Protein AF-A0A937GYF1-F1 (afdb_monomer_lite)

Foldseek 3Di:
DDPDDDPPPPPPDDWDQFPVRDTAHPVDGDPVSDDPVSPPPDD

pLDDT: mean 78.01, std 12.17, range [46.59, 91.69]

Radius of gyration: 17.19 Å; chains: 1; bounding box: 40×15×50 Å

Sequence (43 aa):
MKIFGELKSKQKRAWQRMLSGRKLDILSPSPLDIEIEDIALGL

Secondary structure (DSSP, 8-state):
--------------EEE-TTS-EEESSS--GGG--GGGS----

Structure (mmCIF, N/CA/C/O backbone):
data_AF-A0A937GYF1-F1
#
_entry.id   AF-A0A937GYF1-F1
#
loop_
_atom_site.group_PDB
_atom_site.id
_atom_site.type_symbol
_atom_site.label_atom_id
_atom_site.label_alt_id
_atom_site.label_comp_id
_atom_site.label_asym_id
_atom_site.label_entity_id
_atom_site.label_seq_id
_atom_site.pdbx_PDB_ins_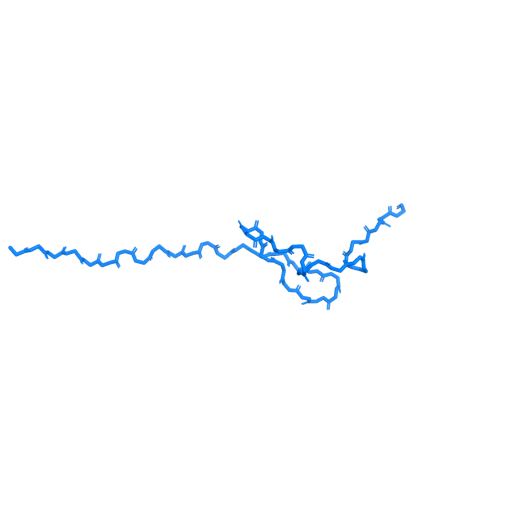code
_atom_site.Cartn_x
_atom_site.Cartn_y
_atom_site.Cartn_z
_atom_site.occupancy
_atom_site.B_iso_or_equiv
_atom_site.auth_seq_id
_atom_site.auth_comp_id
_atom_site.auth_asym_id
_atom_site.auth_atom_id
_atom_site.pdbx_PDB_model_num
ATOM 1 N N . MET A 1 1 ? -26.819 5.272 40.100 1.00 46.59 1 MET A N 1
ATOM 2 C CA . MET A 1 1 ? -26.729 6.202 38.955 1.00 46.59 1 MET A CA 1
ATOM 3 C C . MET A 1 1 ? -25.429 5.901 38.216 1.00 46.59 1 MET A C 1
ATOM 5 O O . MET A 1 1 ? -24.368 6.151 38.768 1.00 46.59 1 MET A O 1
ATOM 9 N N . LYS A 1 2 ? -25.482 5.210 37.069 1.00 51.41 2 LYS A N 1
ATOM 10 C CA . LYS A 1 2 ? -24.290 4.760 36.327 1.00 51.41 2 LYS A CA 1
ATOM 11 C C . LYS A 1 2 ? -23.867 5.862 35.352 1.00 51.41 2 LYS A C 1
ATOM 13 O O . LYS A 1 2 ? -24.580 6.118 34.391 1.00 51.41 2 LYS A O 1
ATOM 18 N N . ILE A 1 3 ? -22.735 6.509 35.620 1.00 64.06 3 ILE A N 1
ATOM 19 C CA . ILE A 1 3 ? -22.094 7.446 34.692 1.00 64.06 3 ILE A CA 1
ATOM 20 C C . ILE A 1 3 ? -21.153 6.622 33.809 1.00 64.06 3 ILE A C 1
ATOM 22 O O . ILE A 1 3 ? -20.004 6.392 34.168 1.00 64.06 3 ILE A O 1
ATOM 26 N N . PHE A 1 4 ? -21.653 6.125 32.679 1.00 64.81 4 PHE A N 1
ATOM 27 C CA . PHE A 1 4 ? -20.800 5.604 31.612 1.00 64.81 4 PHE A CA 1
ATOM 28 C C . PHE A 1 4 ? -20.718 6.673 30.529 1.00 64.81 4 PHE A C 1
ATOM 30 O O . PHE A 1 4 ? -21.576 6.755 29.657 1.00 64.81 4 PHE A O 1
ATOM 37 N N . GLY A 1 5 ? -19.706 7.536 30.625 1.00 61.75 5 GLY A N 1
ATOM 38 C CA . GLY A 1 5 ? -19.301 8.352 29.488 1.00 61.75 5 GLY A CA 1
ATOM 39 C C . GLY A 1 5 ? -18.700 7.432 28.431 1.00 61.75 5 GLY A C 1
ATOM 40 O O . GLY A 1 5 ? -17.785 6.667 28.736 1.00 61.75 5 GLY A O 1
ATOM 41 N N . GLU A 1 6 ? -19.232 7.469 27.211 1.00 64.50 6 GLU A N 1
ATOM 42 C CA . GLU A 1 6 ? -18.672 6.739 26.077 1.00 64.50 6 GLU A CA 1
ATOM 43 C C . GLU A 1 6 ? -17.213 7.159 25.869 1.00 64.50 6 GLU A C 1
ATOM 45 O O . GLU A 1 6 ? -16.913 8.266 25.413 1.00 64.50 6 GLU A O 1
ATOM 50 N N . LEU A 1 7 ? -16.281 6.261 26.184 1.00 65.69 7 LEU A N 1
ATOM 51 C CA . LEU A 1 7 ? -14.904 6.382 25.730 1.00 65.69 7 LEU A CA 1
ATOM 52 C C . LEU A 1 7 ? -14.911 6.165 24.216 1.00 65.69 7 LEU A C 1
ATOM 54 O O . LEU A 1 7 ? -14.763 5.041 23.738 1.00 65.69 7 LEU A O 1
ATOM 58 N N . LYS A 1 8 ? -15.088 7.244 23.444 1.00 65.31 8 LYS A N 1
ATOM 59 C CA . LYS A 1 8 ? -14.800 7.214 22.009 1.00 65.31 8 LYS A CA 1
ATOM 60 C C . LYS A 1 8 ? -13.323 6.885 21.855 1.00 65.31 8 LYS A C 1
ATOM 62 O O . LYS A 1 8 ? -12.461 7.741 22.062 1.00 65.31 8 LYS A O 1
ATOM 67 N N . SER A 1 9 ? -13.032 5.627 21.533 1.00 65.81 9 SER A N 1
ATOM 68 C CA . SER A 1 9 ? -11.687 5.210 21.164 1.00 65.81 9 SER A CA 1
ATOM 69 C C . SER A 1 9 ? -11.203 6.155 20.062 1.00 65.81 9 SER A C 1
ATOM 71 O O . SER A 1 9 ? -11.849 6.306 19.025 1.00 65.81 9 SER A O 1
ATOM 73 N N . LYS A 1 10 ? -10.114 6.891 20.316 1.00 66.19 10 LYS A N 1
ATOM 74 C CA . LYS A 1 10 ? -9.458 7.668 19.264 1.00 66.19 10 LYS A CA 1
ATOM 75 C C . LYS A 1 10 ? -8.995 6.646 18.237 1.00 66.19 10 LYS A C 1
ATOM 77 O O . LYS A 1 10 ? -7.993 5.974 18.481 1.00 66.19 10 LYS A O 1
ATOM 82 N N . GLN A 1 11 ? -9.733 6.500 17.135 1.00 70.44 11 GLN A N 1
ATOM 83 C CA . GLN A 1 11 ? -9.292 5.701 15.997 1.00 70.44 11 GLN A CA 1
ATOM 84 C C . GLN A 1 11 ? -7.863 6.139 15.683 1.00 70.44 11 GLN A C 1
ATOM 86 O O . GLN A 1 11 ? -7.600 7.318 15.415 1.00 70.44 11 GLN A O 1
ATOM 91 N N . LYS A 1 12 ? -6.913 5.211 15.835 1.00 73.56 12 LYS A N 1
ATOM 92 C CA . LYS A 1 12 ? -5.518 5.487 15.513 1.00 73.56 12 LYS A CA 1
ATOM 93 C C . LYS A 1 12 ? -5.493 5.819 14.029 1.00 73.56 12 LYS A C 1
ATOM 95 O O . LYS A 1 12 ? -5.851 4.985 13.208 1.00 73.56 12 LYS A O 1
ATOM 100 N N . ARG A 1 13 ? -5.123 7.056 13.695 1.00 77.69 13 ARG A N 1
ATOM 101 C CA . ARG A 1 13 ? -4.964 7.470 12.300 1.00 77.69 13 ARG A CA 1
ATOM 102 C C . ARG A 1 13 ? -3.833 6.633 11.705 1.00 77.69 13 ARG A C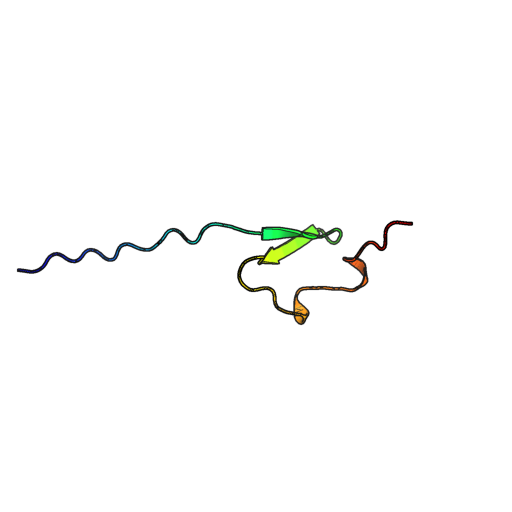 1
ATOM 104 O O . ARG A 1 13 ? -2.685 6.850 12.080 1.00 77.69 13 ARG A O 1
ATOM 111 N N . ALA A 1 14 ? -4.161 5.701 10.820 1.00 88.56 14 ALA A N 1
ATOM 112 C CA . ALA A 1 14 ? -3.192 4.903 10.086 1.00 88.56 14 ALA A CA 1
ATOM 113 C C . ALA A 1 14 ? -3.528 4.999 8.601 1.00 88.56 14 ALA A C 1
ATOM 115 O O . ALA A 1 14 ? -4.507 4.433 8.130 1.00 88.56 14 ALA A O 1
ATOM 116 N N . TRP A 1 15 ? -2.733 5.788 7.889 1.00 91.69 15 TRP A N 1
ATOM 117 C CA . TRP A 1 15 ? -2.871 5.969 6.455 1.00 91.69 15 TRP A CA 1
ATOM 118 C C . TRP A 1 15 ? -1.499 5.897 5.801 1.00 91.69 15 TRP A C 1
ATOM 120 O O . TRP A 1 15 ? -0.506 6.345 6.377 1.00 91.69 15 TRP A O 1
ATOM 130 N N . GLN A 1 16 ? -1.463 5.360 4.590 1.00 90.62 16 GLN A N 1
ATOM 131 C CA . GLN A 1 16 ? -0.305 5.380 3.709 1.00 90.62 16 GLN A CA 1
ATOM 132 C C . GLN A 1 16 ? -0.547 6.407 2.606 1.00 90.62 16 GLN A C 1
ATOM 134 O O . GLN A 1 16 ? -1.652 6.517 2.078 1.00 90.62 16 GLN A O 1
ATOM 139 N N . ARG A 1 17 ? 0.473 7.202 2.273 1.00 90.00 17 ARG A N 1
ATOM 140 C CA . ARG A 1 17 ? 0.406 8.114 1.128 1.00 90.00 17 ARG A CA 1
ATOM 141 C C . ARG A 1 17 ? 0.815 7.355 -0.126 1.00 90.00 17 ARG A C 1
ATOM 143 O O . ARG A 1 17 ? 1.911 6.803 -0.158 1.00 90.00 17 ARG A O 1
ATOM 150 N N . MET A 1 18 ? -0.057 7.352 -1.124 1.00 90.12 18 MET A N 1
ATOM 151 C CA . MET A 1 18 ? 0.196 6.719 -2.417 1.00 90.12 18 MET A CA 1
ATOM 152 C C . MET A 1 18 ? 0.933 7.690 -3.351 1.00 90.12 18 MET A C 1
ATOM 154 O O . MET A 1 18 ? 0.925 8.904 -3.114 1.00 90.12 18 MET A O 1
ATOM 158 N N . LEU A 1 19 ? 1.563 7.175 -4.412 1.00 86.12 19 LEU A N 1
ATOM 159 C CA . LEU A 1 19 ? 2.284 8.001 -5.392 1.00 86.12 19 LEU A CA 1
ATOM 160 C C . LEU A 1 19 ? 1.343 8.935 -6.166 1.00 86.12 19 LEU A C 1
ATOM 162 O O . LEU A 1 19 ? 1.723 10.067 -6.455 1.00 86.12 19 LEU A O 1
ATOM 166 N N . SER A 1 20 ? 0.086 8.531 -6.371 1.00 85.88 20 SER A N 1
ATOM 167 C CA . SER A 1 20 ? -1.001 9.397 -6.858 1.00 85.88 20 SER A CA 1
ATOM 168 C C . SER A 1 20 ? -1.338 10.580 -5.938 1.00 85.88 20 SER A C 1
ATOM 170 O O . SER A 1 20 ? -2.067 11.489 -6.329 1.00 85.88 20 SER A O 1
ATOM 172 N N . GLY A 1 21 ? -0.853 10.587 -4.692 1.00 88.00 21 GLY A N 1
ATOM 173 C CA . GLY A 1 21 ? -1.199 11.583 -3.676 1.00 88.00 21 GLY A CA 1
ATOM 174 C C . GLY A 1 21 ? -2.454 11.251 -2.861 1.00 88.00 21 GLY A C 1
ATOM 175 O O . GLY A 1 21 ? -2.763 11.979 -1.912 1.00 88.00 21 GLY A O 1
ATOM 176 N N . ARG A 1 22 ? -3.140 10.141 -3.168 1.00 90.06 22 ARG A N 1
ATOM 177 C CA . ARG A 1 22 ? -4.256 9.604 -2.372 1.00 90.06 22 ARG A CA 1
ATOM 178 C C . ARG A 1 22 ? -3.770 9.059 -1.019 1.00 90.06 22 ARG A C 1
ATOM 180 O O . ARG A 1 22 ? -2.570 8.874 -0.788 1.00 90.06 22 ARG A O 1
ATOM 187 N N . LYS A 1 23 ? -4.710 8.821 -0.100 1.00 91.19 23 LYS A N 1
ATOM 188 C CA . LYS A 1 23 ? -4.458 8.179 1.200 1.00 91.19 23 LYS A CA 1
ATOM 189 C C . LYS A 1 23 ? -5.141 6.819 1.233 1.00 91.19 23 LYS A C 1
ATOM 191 O O . LYS A 1 23 ? -6.353 6.768 1.069 1.00 91.19 23 LYS A O 1
ATOM 196 N N . LEU A 1 24 ? -4.374 5.770 1.503 1.00 90.69 24 LEU A N 1
ATOM 197 C CA . LEU A 1 24 ? -4.877 4.415 1.714 1.00 90.69 24 LEU A CA 1
ATOM 198 C C . LEU A 1 24 ? -5.031 4.149 3.214 1.00 90.69 24 LEU A C 1
ATOM 200 O O . LEU A 1 24 ? -4.096 4.407 3.975 1.00 90.69 24 LEU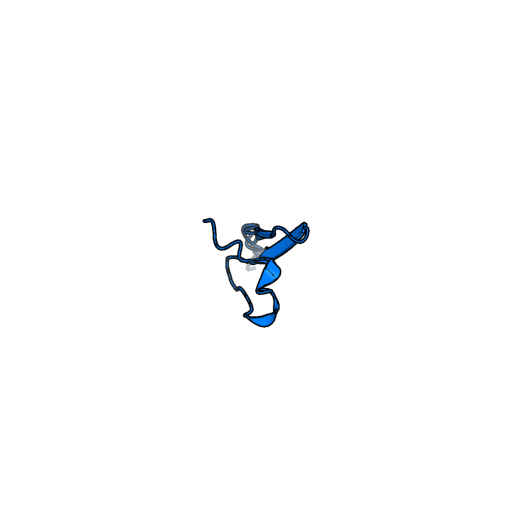 A O 1
ATOM 204 N N . ASP A 1 25 ? -6.187 3.645 3.641 1.00 89.56 25 ASP A N 1
ATOM 205 C CA . ASP A 1 25 ? -6.391 3.173 5.014 1.00 89.56 25 ASP A CA 1
ATOM 206 C C . ASP A 1 25 ? -5.650 1.844 5.224 1.00 89.56 25 ASP A C 1
ATOM 208 O O . ASP A 1 25 ? -5.851 0.887 4.481 1.00 89.56 25 ASP A O 1
ATOM 212 N N . ILE A 1 26 ? -4.779 1.779 6.233 1.00 87.06 26 ILE A N 1
ATOM 213 C CA . ILE A 1 26 ? -3.969 0.583 6.520 1.00 87.06 26 ILE A CA 1
ATOM 214 C C . ILE A 1 26 ? -4.724 -0.407 7.418 1.00 87.06 26 ILE A C 1
ATOM 216 O O . ILE A 1 26 ? -4.435 -1.601 7.408 1.00 87.06 26 ILE A O 1
ATOM 220 N N . LEU A 1 27 ? -5.679 0.064 8.224 1.00 90.06 27 LEU A N 1
ATOM 221 C CA . LEU A 1 27 ? -6.415 -0.800 9.152 1.00 90.06 27 LEU A CA 1
ATOM 222 C C . LEU A 1 27 ? -7.502 -1.600 8.442 1.00 90.06 27 LEU A C 1
ATOM 224 O O . LEU A 1 27 ? -7.884 -2.664 8.923 1.00 90.06 27 LEU A O 1
ATOM 228 N N . SER A 1 28 ? -8.007 -1.079 7.327 1.00 88.06 28 SER A N 1
ATOM 229 C CA . SER A 1 28 ? -9.058 -1.716 6.541 1.00 88.06 28 SER A CA 1
ATOM 230 C C . SER A 1 28 ? -8.982 -1.290 5.067 1.00 88.06 28 SER A C 1
ATOM 232 O O . SER A 1 28 ? -9.888 -0.600 4.594 1.00 88.06 28 SER A O 1
ATOM 234 N N . PRO A 1 29 ? -7.924 -1.674 4.330 1.00 87.69 29 PRO A N 1
ATOM 235 C CA . PRO A 1 29 ? -7.790 -1.313 2.922 1.00 87.69 29 PRO A CA 1
ATOM 236 C C . PRO A 1 29 ? -8.877 -1.983 2.072 1.00 87.69 29 PRO A C 1
ATOM 238 O O . PRO A 1 29 ? -9.103 -3.191 2.188 1.00 87.69 29 PRO A O 1
ATOM 241 N N . SER A 1 30 ? -9.510 -1.225 1.174 1.00 88.94 30 SER A N 1
ATOM 242 C CA . SER A 1 30 ? -10.291 -1.806 0.082 1.00 88.94 30 SER A CA 1
ATOM 243 C C . SER A 1 30 ? -9.383 -2.065 -1.121 1.00 88.94 30 SER A C 1
ATOM 245 O O . SER A 1 30 ? -8.583 -1.197 -1.473 1.00 88.94 30 SER A O 1
ATOM 247 N N . PRO A 1 31 ? -9.532 -3.194 -1.836 1.00 84.38 31 PRO A N 1
ATOM 248 C CA . PRO A 1 31 ? -8.860 -3.393 -3.120 1.00 84.38 31 PRO A CA 1
ATOM 249 C C . PRO A 1 31 ? -9.172 -2.295 -4.147 1.00 84.38 31 PRO A C 1
ATOM 251 O O . PRO A 1 31 ? -8.349 -2.021 -5.009 1.00 84.38 31 PRO A O 1
ATOM 254 N N . LEU A 1 32 ? -10.337 -1.644 -4.040 1.00 87.00 32 LEU A N 1
ATOM 255 C CA . LEU A 1 32 ? -10.728 -0.527 -4.908 1.00 87.00 32 LEU A CA 1
ATOM 256 C C . LEU A 1 32 ? -9.980 0.779 -4.586 1.00 87.00 32 LEU A C 1
ATOM 258 O O . LEU A 1 32 ? -9.962 1.688 -5.412 1.00 87.00 32 LEU A O 1
ATOM 262 N N . ASP A 1 33 ? -9.361 0.876 -3.407 1.00 84.38 33 ASP A N 1
ATOM 263 C CA . ASP A 1 33 ? -8.574 2.046 -3.002 1.00 84.38 33 ASP A CA 1
ATOM 264 C C . ASP A 1 33 ? -7.138 1.997 -3.557 1.00 84.38 33 ASP A C 1
ATOM 266 O O . ASP A 1 33 ? -6.380 2.954 -3.394 1.00 84.38 33 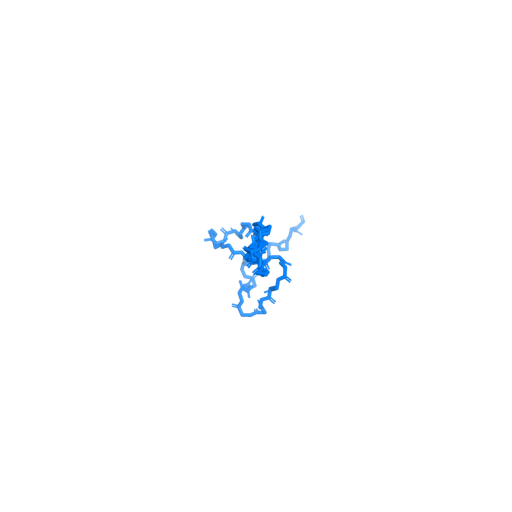ASP A O 1
ATOM 270 N N . ILE A 1 34 ? -6.752 0.889 -4.204 1.00 85.31 34 ILE A N 1
ATOM 271 C CA . ILE A 1 34 ? -5.408 0.638 -4.726 1.00 85.31 34 ILE A CA 1
ATOM 272 C C . ILE A 1 34 ? -5.470 0.599 -6.254 1.00 85.31 34 ILE A C 1
ATOM 274 O O . ILE A 1 34 ? -6.163 -0.226 -6.841 1.00 85.31 34 ILE A O 1
ATOM 278 N N . GLU A 1 35 ? -4.717 1.486 -6.896 1.00 85.75 35 GLU A N 1
ATOM 279 C CA . GLU A 1 35 ? -4.509 1.479 -8.347 1.00 85.75 35 GLU A CA 1
ATOM 280 C C . GLU A 1 35 ? -3.156 0.831 -8.674 1.00 85.75 35 GLU A C 1
ATOM 282 O O . GLU A 1 35 ? -2.219 0.889 -7.876 1.00 85.75 35 GLU A O 1
ATOM 287 N N . ILE A 1 36 ? -3.039 0.186 -9.837 1.00 79.62 36 ILE A N 1
ATOM 288 C CA . ILE A 1 36 ? -1.793 -0.487 -10.249 1.00 79.62 36 ILE A CA 1
ATOM 289 C C . ILE A 1 36 ? -0.673 0.539 -10.432 1.00 79.62 36 ILE A C 1
ATOM 291 O O . ILE A 1 36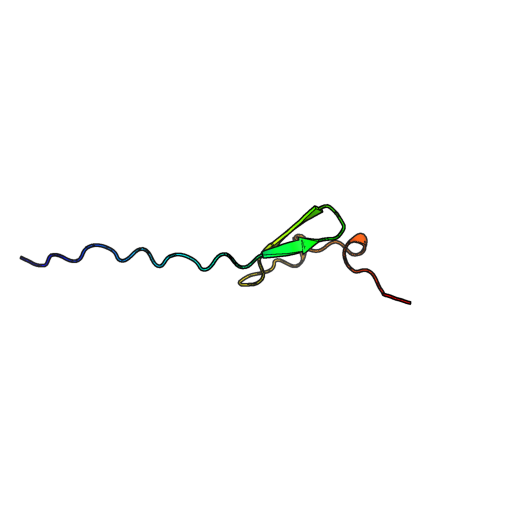 ? 0.473 0.273 -10.086 1.00 79.62 36 ILE A O 1
ATOM 295 N N . GLU A 1 37 ? -1.022 1.736 -10.891 1.00 79.69 37 GLU A N 1
ATOM 296 C CA . GLU A 1 37 ? -0.133 2.883 -11.036 1.00 79.69 37 GLU A CA 1
ATOM 297 C C . GLU A 1 37 ? 0.457 3.351 -9.693 1.00 79.69 37 GLU A C 1
ATOM 299 O O . GLU A 1 37 ? 1.539 3.938 -9.664 1.00 79.69 37 GLU A O 1
ATOM 304 N N . ASP A 1 38 ? -0.221 3.078 -8.570 1.00 77.00 38 ASP A N 1
ATOM 305 C CA . ASP A 1 38 ? 0.285 3.389 -7.229 1.00 77.00 38 ASP A CA 1
ATOM 306 C C . ASP A 1 38 ? 1.291 2.353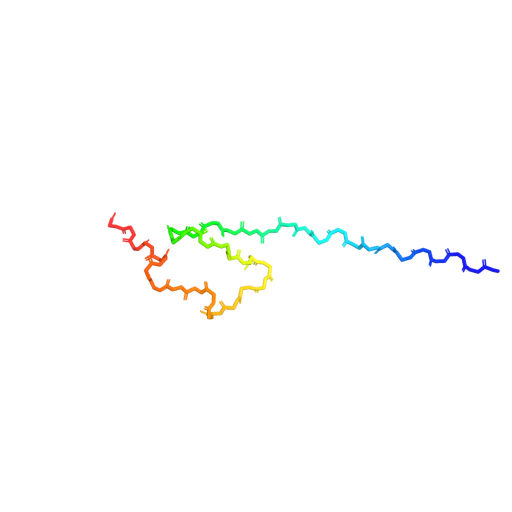 -6.709 1.00 77.00 38 ASP A C 1
ATOM 308 O O . ASP A 1 38 ? 2.047 2.633 -5.771 1.00 77.00 38 ASP A O 1
ATOM 312 N N . ILE A 1 39 ? 1.315 1.161 -7.305 1.00 77.81 39 ILE A N 1
ATOM 313 C CA . ILE A 1 39 ? 2.290 0.118 -7.010 1.00 77.81 39 ILE A CA 1
ATOM 314 C C . ILE A 1 39 ? 3.492 0.376 -7.916 1.00 77.81 39 ILE A C 1
ATOM 316 O O . ILE A 1 39 ? 3.606 -0.178 -9.007 1.00 77.81 39 ILE A O 1
ATOM 320 N N . ALA A 1 40 ? 4.420 1.222 -7.467 1.00 72.44 40 ALA A N 1
ATOM 321 C CA . ALA A 1 40 ? 5.723 1.282 -8.112 1.00 72.44 40 ALA A CA 1
ATOM 322 C C . ALA A 1 40 ? 6.407 -0.081 -7.943 1.00 72.44 40 ALA A C 1
ATOM 324 O O . ALA A 1 40 ? 6.936 -0.396 -6.875 1.00 72.44 40 ALA A O 1
ATOM 325 N N . LEU A 1 41 ? 6.399 -0.892 -9.003 1.00 67.62 41 LEU A N 1
ATOM 326 C CA . LEU A 1 41 ? 7.375 -1.960 -9.159 1.00 67.62 41 LEU A CA 1
ATOM 327 C C . LEU A 1 41 ? 8.726 -1.262 -9.319 1.00 67.62 41 LEU A C 1
ATOM 329 O O . LEU A 1 41 ? 9.085 -0.817 -10.407 1.00 67.62 41 LEU A O 1
ATOM 333 N N . GLY A 1 42 ? 9.424 -1.081 -8.199 1.00 64.44 42 GLY A N 1
ATOM 334 C CA . GLY A 1 42 ? 10.823 -0.690 -8.223 1.00 64.44 42 GLY A CA 1
ATOM 335 C C . GLY A 1 42 ? 11.575 -1.665 -9.124 1.00 64.44 42 GLY A C 1
ATOM 336 O O . GLY A 1 42 ? 11.485 -2.876 -8.916 1.00 64.44 42 GLY A O 1
ATOM 337 N N . LEU A 1 43 ? 12.242 -1.131 -10.146 1.00 56.81 43 LEU A N 1
ATOM 338 C CA . LEU A 1 43 ? 13.324 -1.843 -10.819 1.00 56.81 43 LEU A CA 1
ATOM 339 C C . LEU A 1 43 ? 14.483 -2.040 -9.838 1.00 56.81 43 LEU A C 1
ATOM 341 O O . LEU A 1 43 ? 14.761 -1.086 -9.073 1.00 56.81 43 LEU A O 1
#